Protein AF-A0A353HUP8-F1 (afdb_monomer_lite)

Radius of gyration: 11.69 Å; chains: 1; bounding box: 25×16×32 Å

Secondary structure (DSSP, 8-state):
-EEEE-TT-HHHHHHHHHHHHTT---PEEEE--TTTTGGGSHHHHTT-TT--

Foldseek 3Di:
DEDEDEPPDVVSVVVVVVCVVVVPDDYHYDYDDVVVLSLVDPVNCVVPVVSD

pLDDT: mean 95.09, std 2.4, range [86.75, 98.38]

Structure (mmCIF, N/CA/C/O backbone):
data_AF-A0A353HUP8-F1
#
_entry.id   AF-A0A353HUP8-F1
#
loop_
_atom_site.group_PDB
_atom_site.id
_atom_site.type_symbol
_atom_site.label_atom_id
_atom_site.label_alt_id
_atom_site.label_comp_id
_atom_site.label_asym_id
_atom_site.label_entity_id
_atom_site.label_seq_id
_atom_site.pdbx_PDB_ins_code
_atom_site.Cartn_x
_atom_site.Cartn_y
_atom_site.Cartn_z
_atom_site.occupancy
_atom_site.B_iso_or_equiv
_atom_site.auth_seq_id
_atom_site.auth_comp_id
_atom_site.auth_asym_id
_atom_site.auth_atom_id
_atom_site.pdbx_PDB_model_num
ATOM 1 N N . MET A 1 1 ? -14.295 -0.792 0.918 1.00 88.38 1 MET A N 1
ATOM 2 C CA . MET A 1 1 ? -13.066 -0.021 0.576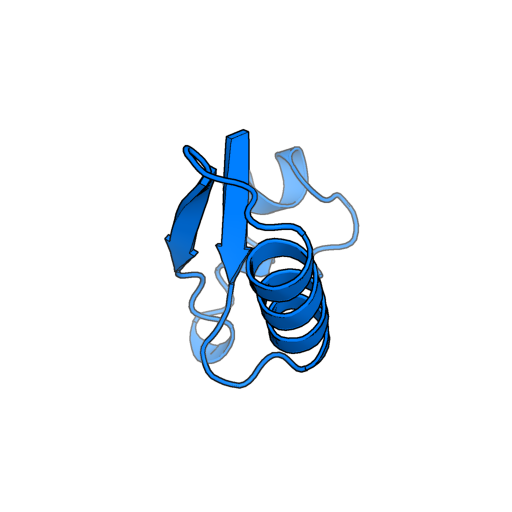 1.00 88.38 1 MET A CA 1
ATOM 3 C C . MET A 1 1 ? -11.902 -1.002 0.525 1.00 88.38 1 MET A C 1
ATOM 5 O O . MET A 1 1 ? -11.932 -1.936 1.314 1.00 88.38 1 MET A O 1
ATOM 9 N N . LYS A 1 2 ? -10.920 -0.830 -0.374 1.00 94.00 2 LYS A N 1
ATOM 10 C CA . LYS A 1 2 ? -9.766 -1.743 -0.497 1.00 94.00 2 LYS A CA 1
ATOM 11 C C . LYS A 1 2 ? -8.490 -1.113 0.067 1.00 94.00 2 LYS A C 1
ATOM 13 O O . LYS A 1 2 ? -8.193 0.033 -0.260 1.00 94.00 2 LYS A O 1
ATOM 18 N N . LEU A 1 3 ? -7.737 -1.871 0.859 1.00 95.25 3 LEU A N 1
ATOM 19 C CA . LEU A 1 3 ? -6.410 -1.529 1.364 1.00 95.25 3 LEU A CA 1
ATOM 20 C C . LEU A 1 3 ? -5.359 -2.392 0.657 1.00 95.25 3 LEU A C 1
ATOM 22 O O . LEU A 1 3 ? -5.304 -3.604 0.852 1.00 95.25 3 LEU A O 1
ATOM 26 N N . TYR A 1 4 ? -4.515 -1.757 -0.151 1.00 95.62 4 TYR A N 1
ATOM 27 C CA . TYR A 1 4 ? -3.406 -2.421 -0.831 1.00 95.62 4 TYR A CA 1
ATOM 28 C C . TYR A 1 4 ? -2.212 -2.508 0.119 1.00 95.62 4 TYR A C 1
ATOM 30 O O . TYR A 1 4 ? -1.775 -1.492 0.665 1.00 95.62 4 TYR A O 1
ATOM 38 N N . ILE A 1 5 ? -1.711 -3.717 0.357 1.00 96.25 5 ILE A N 1
ATOM 39 C CA . ILE A 1 5 ? -0.662 -3.986 1.341 1.00 96.25 5 ILE A CA 1
ATOM 40 C C . ILE A 1 5 ? 0.446 -4.847 0.745 1.00 96.25 5 ILE A C 1
ATOM 42 O O . ILE A 1 5 ? 0.239 -5.612 -0.190 1.00 96.25 5 ILE A O 1
ATOM 46 N N . SER A 1 6 ? 1.621 -4.775 1.356 1.00 95.25 6 SER A N 1
ATOM 47 C CA . SER A 1 6 ? 2.692 -5.744 1.148 1.00 95.25 6 SER A CA 1
ATOM 48 C C . SER A 1 6 ? 3.273 -6.133 2.501 1.00 95.25 6 SER A C 1
ATOM 50 O O . SER A 1 6 ? 3.329 -5.298 3.407 1.00 95.25 6 SER A O 1
ATOM 52 N N . SER A 1 7 ? 3.703 -7.386 2.650 1.00 89.56 7 SER A N 1
ATOM 53 C CA . SER A 1 7 ? 4.025 -8.009 3.944 1.00 89.56 7 SER A CA 1
ATOM 54 C C . SER A 1 7 ? 5.082 -7.249 4.754 1.00 89.56 7 SER A C 1
ATOM 56 O O . SER A 1 7 ? 5.055 -7.265 5.980 1.00 89.56 7 SER A O 1
ATOM 58 N N . HIS A 1 8 ? 5.994 -6.554 4.071 1.00 87.31 8 HIS A N 1
ATOM 59 C CA . HIS A 1 8 ? 7.114 -5.834 4.684 1.00 87.31 8 HIS A CA 1
ATOM 60 C C . HIS A 1 8 ? 6.996 -4.308 4.548 1.00 87.31 8 HIS A C 1
ATOM 62 O O . HIS A 1 8 ? 7.914 -3.582 4.925 1.00 87.31 8 HIS A O 1
ATOM 68 N N . ALA A 1 9 ? 5.884 -3.798 4.010 1.00 92.56 9 ALA A N 1
ATOM 69 C CA . ALA A 1 9 ? 5.718 -2.369 3.785 1.00 92.56 9 ALA A CA 1
ATOM 70 C C . ALA A 1 9 ? 5.339 -1.648 5.100 1.00 92.56 9 ALA A C 1
ATOM 72 O O . ALA A 1 9 ? 4.293 -1.938 5.694 1.00 92.56 9 ALA A O 1
ATOM 73 N N . PRO A 1 10 ? 6.143 -0.671 5.566 1.00 94.25 10 PRO A N 1
ATOM 74 C CA . PRO A 1 10 ? 5.934 -0.035 6.868 1.00 94.25 10 PRO A CA 1
ATOM 75 C C . PRO A 1 10 ? 4.685 0.855 6.900 1.00 94.25 10 PRO A C 1
ATOM 77 O O . PRO A 1 10 ? 4.020 0.952 7.932 1.00 94.25 10 PRO A O 1
ATOM 80 N N . ASN A 1 11 ? 4.334 1.486 5.776 1.00 94.31 11 ASN A N 1
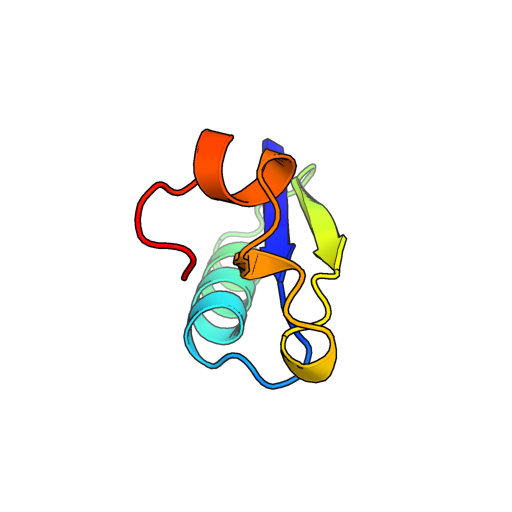ATOM 81 C CA . ASN A 1 11 ? 3.186 2.388 5.700 1.00 94.31 11 ASN A CA 1
ATOM 82 C C . ASN A 1 11 ? 1.849 1.634 5.829 1.00 94.31 11 ASN A C 1
ATOM 84 O O . ASN A 1 11 ? 1.090 1.975 6.740 1.00 94.31 11 ASN A O 1
ATOM 88 N N . PRO A 1 12 ? 1.575 0.572 5.039 1.00 94.12 12 PRO A N 1
ATOM 89 C CA . PRO A 1 12 ? 0.408 -0.283 5.251 1.00 94.12 12 PRO A CA 1
ATOM 90 C C . PRO A 1 12 ? 0.292 -0.823 6.677 1.00 94.12 12 PRO A C 1
ATOM 92 O O . PRO A 1 12 ? -0.798 -0.806 7.239 1.00 94.12 12 PRO A O 1
ATOM 95 N N . ARG A 1 13 ? 1.408 -1.210 7.313 1.00 95.12 13 ARG A N 1
ATOM 96 C CA . ARG A 1 13 ? 1.397 -1.667 8.713 1.00 95.12 13 ARG A CA 1
ATOM 97 C C . ARG A 1 13 ? 0.824 -0.609 9.660 1.00 95.12 13 ARG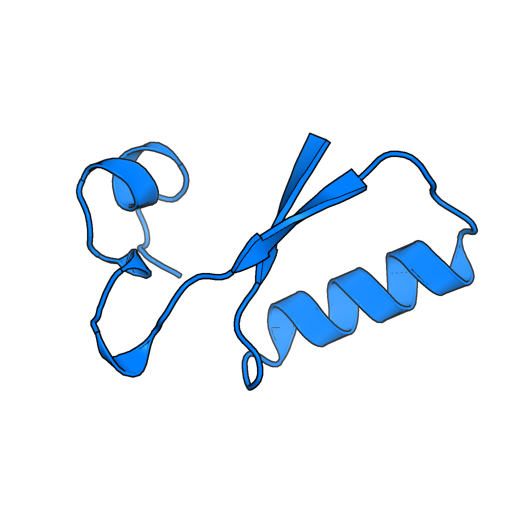 A C 1
ATOM 99 O O . ARG A 1 13 ? -0.007 -0.940 10.502 1.00 95.12 13 ARG A O 1
ATOM 106 N N . ARG A 1 14 ? 1.229 0.657 9.519 1.00 96.94 14 ARG A N 1
ATOM 107 C CA . ARG A 1 14 ? 0.703 1.764 10.342 1.00 96.94 14 ARG A CA 1
ATOM 108 C C . ARG A 1 14 ? -0.792 1.986 10.115 1.00 96.94 14 ARG A C 1
ATOM 110 O O . ARG A 1 14 ? -1.516 2.235 11.074 1.00 96.94 14 ARG A O 1
ATOM 117 N N . VAL A 1 15 ? -1.252 1.865 8.871 1.00 95.81 15 VAL A N 1
ATOM 118 C CA . VAL A 1 15 ? -2.679 1.974 8.531 1.00 95.81 15 VAL A CA 1
ATOM 119 C C . VAL A 1 15 ? -3.476 0.846 9.186 1.00 95.81 15 VAL A C 1
ATOM 121 O O . VAL A 1 15 ? -4.489 1.118 9.826 1.00 95.81 15 VAL A O 1
ATOM 124 N N . SER A 1 16 ? -2.990 -0.397 9.122 1.00 94.69 16 SER A N 1
ATOM 125 C CA . SER A 1 16 ? -3.635 -1.542 9.777 1.00 94.69 16 SER A CA 1
ATOM 126 C C . SER A 1 16 ? -3.723 -1.378 11.295 1.00 94.69 16 SER A C 1
ATOM 128 O O . SER A 1 16 ? -4.757 -1.696 11.877 1.00 94.69 16 SER A O 1
ATOM 130 N N . MET A 1 17 ? -2.680 -0.837 11.939 1.00 96.25 17 MET A N 1
ATOM 131 C CA . MET A 1 17 ? -2.712 -0.533 13.377 1.00 96.25 17 MET A CA 1
ATOM 132 C C . MET A 1 17 ? -3.813 0.482 13.711 1.00 96.25 17 MET A C 1
ATOM 134 O O . MET A 1 17 ? -4.561 0.274 14.659 1.00 96.25 17 MET A O 1
ATOM 138 N N . PHE A 1 18 ? -3.962 1.542 12.911 1.00 97.88 18 PH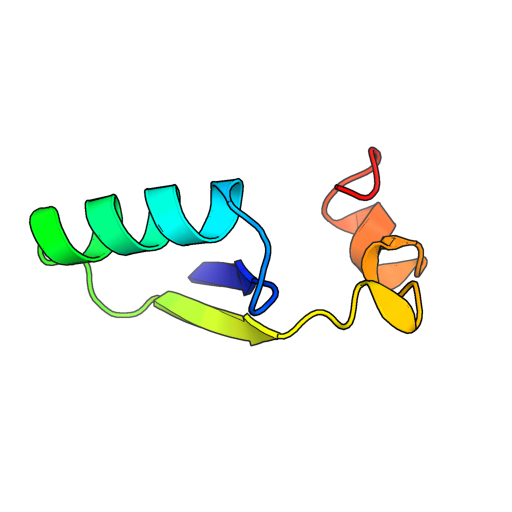E A N 1
ATOM 139 C CA . PHE A 1 18 ? -5.017 2.538 13.115 1.00 97.88 18 PHE A CA 1
ATOM 140 C C . PHE A 1 18 ? -6.425 1.972 12.879 1.00 97.88 18 PHE A C 1
ATOM 142 O O . PHE A 1 18 ? -7.335 2.260 13.651 1.00 97.88 18 PHE A O 1
ATOM 149 N N . ILE A 1 19 ? -6.612 1.155 11.837 1.00 96.69 19 ILE A N 1
ATOM 150 C CA . ILE A 1 19 ? -7.890 0.482 11.547 1.00 96.69 19 ILE A CA 1
ATOM 151 C C . ILE A 1 19 ? -8.318 -0.386 12.732 1.00 96.69 19 ILE A C 1
ATOM 153 O O . ILE A 1 19 ? -9.465 -0.290 13.171 1.00 96.69 19 ILE A O 1
ATOM 157 N N . ALA A 1 20 ? -7.388 -1.185 13.263 1.00 96.38 20 ALA A N 1
ATOM 158 C CA . ALA A 1 20 ? -7.630 -2.035 14.423 1.00 96.38 20 ALA A CA 1
ATOM 159 C C . ALA A 1 20 ? -7.974 -1.205 15.669 1.00 96.38 20 ALA A C 1
ATOM 161 O O . ALA A 1 20 ? -8.989 -1.464 16.308 1.00 96.38 20 ALA A O 1
ATOM 162 N N . GLU A 1 21 ? -7.188 -0.165 15.960 1.00 98.38 21 GLU A N 1
ATOM 163 C CA . GLU A 1 21 ? -7.406 0.737 17.100 1.00 98.38 21 GLU A CA 1
ATOM 164 C C . GLU A 1 21 ? -8.776 1.429 17.055 1.00 98.38 21 GLU A C 1
ATOM 166 O O . GLU A 1 21 ? -9.409 1.662 18.080 1.00 98.38 21 GLU A O 1
ATOM 171 N N . LYS A 1 22 ? -9.258 1.771 15.856 1.00 97.94 22 LYS A N 1
ATOM 172 C CA . LYS A 1 22 ? -10.555 2.433 15.666 1.00 97.94 22 LYS A CA 1
ATOM 173 C C . LYS A 1 22 ? -11.731 1.470 15.514 1.00 97.94 22 LYS A C 1
ATOM 175 O O . LYS A 1 22 ? -12.855 1.942 15.362 1.00 97.94 22 LYS A O 1
ATOM 180 N N . GLY A 1 23 ? -11.501 0.157 15.539 1.00 97.31 23 GLY A N 1
ATOM 181 C CA . GLY A 1 23 ? -12.555 -0.843 15.355 1.00 97.31 23 GLY A CA 1
ATOM 182 C C . GLY A 1 23 ? -13.238 -0.762 13.985 1.00 97.31 23 GLY A C 1
ATOM 183 O O . GLY A 1 23 ? -14.424 -1.064 13.867 1.00 97.31 23 GLY A O 1
ATOM 184 N N . ILE A 1 24 ? -12.521 -0.315 12.949 1.00 96.69 24 ILE A N 1
ATOM 185 C CA . ILE A 1 24 ? -13.089 -0.154 11.605 1.00 96.69 24 ILE A CA 1
ATOM 186 C C . ILE A 1 24 ? -13.171 -1.527 10.924 1.00 96.69 24 ILE A C 1
ATOM 188 O O . ILE A 1 24 ? -12.160 -2.211 10.770 1.00 96.69 24 ILE A O 1
ATOM 192 N N . ALA A 1 25 ? -14.369 -1.907 10.473 1.00 95.38 25 ALA A N 1
ATOM 193 C CA . ALA A 1 25 ? -14.641 -3.171 9.786 1.00 95.38 25 ALA A CA 1
ATOM 194 C C . ALA A 1 25 ? -15.023 -2.967 8.304 1.00 95.38 25 ALA A C 1
ATOM 196 O O . ALA A 1 25 ? -15.303 -1.851 7.867 1.00 95.38 25 ALA A O 1
ATOM 197 N N . GLY A 1 26 ? -15.045 -4.056 7.522 1.00 95.69 26 GLY A N 1
ATOM 198 C CA . GLY A 1 26 ? -15.479 -4.037 6.113 1.00 95.69 26 GLY A CA 1
ATOM 199 C C . GLY A 1 26 ? -14.452 -3.462 5.125 1.00 95.69 26 GLY A C 1
ATOM 200 O O . GLY A 1 26 ? -14.822 -2.916 4.081 1.00 95.69 26 GLY A O 1
ATOM 201 N N . ILE A 1 27 ? -13.161 -3.539 5.464 1.00 95.38 27 ILE A N 1
ATOM 202 C CA . ILE A 1 27 ? -12.059 -3.162 4.573 1.00 95.38 27 ILE A CA 1
ATOM 203 C C . ILE A 1 27 ? -11.437 -4.432 4.000 1.00 95.38 27 ILE A C 1
ATOM 205 O O . ILE A 1 27 ? -10.876 -5.237 4.741 1.00 95.38 27 ILE A O 1
ATOM 209 N N . ASP A 1 28 ? -11.494 -4.574 2.680 1.00 96.06 28 ASP A N 1
ATOM 210 C CA . ASP A 1 28 ? -10.840 -5.674 1.978 1.00 96.06 28 ASP A CA 1
ATOM 211 C C . ASP A 1 28 ? -9.345 -5.391 1.853 1.00 96.06 28 ASP A C 1
ATOM 213 O O . ASP A 1 28 ? -8.949 -4.274 1.508 1.00 96.06 28 ASP A O 1
ATOM 217 N N . THR A 1 29 ? -8.501 -6.396 2.069 1.00 95.31 29 THR A N 1
ATOM 218 C CA . THR A 1 29 ? -7.060 -6.287 1.831 1.00 95.31 29 THR A CA 1
ATOM 219 C C . THR A 1 29 ? -6.691 -6.878 0.475 1.00 95.31 29 THR A C 1
ATOM 221 O O . THR A 1 29 ? -7.193 -7.922 0.065 1.00 95.31 29 THR A O 1
ATOM 224 N N . VAL A 1 30 ? -5.800 -6.197 -0.242 1.00 96.06 30 VAL A N 1
ATOM 225 C CA . VAL A 1 30 ? -5.241 -6.668 -1.512 1.00 96.06 30 VAL A CA 1
ATOM 226 C C . VAL A 1 30 ? -3.732 -6.750 -1.357 1.00 96.06 30 VAL A C 1
ATOM 228 O O . VAL A 1 30 ? -3.081 -5.741 -1.091 1.00 96.06 30 VAL A O 1
ATOM 231 N N . MET A 1 31 ? -3.179 -7.949 -1.508 1.00 96.31 31 MET A N 1
ATOM 232 C CA . MET A 1 31 ? -1.734 -8.153 -1.487 1.00 96.31 31 MET A CA 1
ATOM 233 C C . MET A 1 31 ? -1.108 -7.655 -2.787 1.00 96.31 31 MET A C 1
ATOM 235 O O . MET A 1 31 ? -1.604 -7.968 -3.864 1.00 96.31 31 MET A O 1
ATOM 239 N N . ILE A 1 32 ? -0.015 -6.908 -2.659 1.00 95.69 32 ILE A N 1
ATOM 240 C CA . ILE A 1 32 ? 0.829 -6.440 -3.755 1.00 95.69 32 ILE A CA 1
ATOM 241 C C . ILE A 1 32 ? 2.243 -6.975 -3.538 1.00 95.69 32 ILE A C 1
ATOM 243 O O . ILE A 1 32 ? 2.891 -6.716 -2.511 1.00 95.69 32 ILE A O 1
ATOM 247 N N . ASP A 1 33 ? 2.735 -7.717 -4.521 1.00 95.38 33 ASP A N 1
ATOM 248 C CA . ASP A 1 33 ? 4.101 -8.216 -4.564 1.00 95.38 33 ASP A CA 1
ATOM 249 C C . ASP A 1 33 ? 5.041 -7.113 -5.076 1.00 95.38 33 ASP A C 1
ATOM 251 O O . ASP A 1 33 ? 5.180 -6.838 -6.273 1.00 95.38 33 ASP A O 1
ATOM 255 N N . LEU A 1 34 ? 5.707 -6.449 -4.129 1.00 94.00 34 LEU A N 1
ATOM 256 C CA . LEU A 1 34 ? 6.680 -5.406 -4.440 1.00 94.00 34 LEU A CA 1
ATOM 257 C C . LEU A 1 34 ? 7.937 -5.967 -5.115 1.00 94.00 34 LEU A C 1
ATOM 259 O O . LEU A 1 34 ? 8.547 -5.251 -5.908 1.00 94.00 34 LEU A O 1
ATOM 263 N N . MET A 1 35 ? 8.295 -7.227 -4.848 1.00 93.88 35 MET A N 1
ATOM 264 C CA . MET A 1 35 ? 9.477 -7.872 -5.428 1.00 93.88 35 MET A CA 1
ATOM 265 C C . MET A 1 35 ? 9.263 -8.199 -6.904 1.00 93.88 35 MET A C 1
ATOM 267 O O . MET A 1 35 ? 10.190 -8.071 -7.699 1.00 93.88 35 MET A O 1
ATOM 271 N N . LYS A 1 36 ? 8.031 -8.545 -7.286 1.00 96.19 36 LYS A N 1
ATOM 272 C CA . LYS A 1 36 ? 7.625 -8.696 -8.693 1.00 96.19 36 LYS A CA 1
ATOM 273 C C . LYS A 1 36 ? 7.303 -7.375 -9.391 1.00 96.19 36 LYS A C 1
ATOM 275 O O . LYS A 1 36 ? 7.037 -7.372 -10.587 1.00 96.19 36 LYS A O 1
ATOM 280 N N . GLY A 1 37 ? 7.333 -6.253 -8.672 1.00 95.25 37 GLY A N 1
ATOM 281 C CA . GLY A 1 37 ? 7.075 -4.937 -9.251 1.00 95.25 37 GLY A CA 1
ATOM 282 C C . GLY A 1 37 ? 5.599 -4.648 -9.538 1.00 95.25 37 GLY A C 1
ATOM 283 O O . GLY A 1 37 ? 5.313 -3.760 -10.335 1.00 95.25 37 GLY A O 1
ATOM 284 N N . GLU A 1 38 ? 4.653 -5.329 -8.885 1.00 96.81 38 GLU A N 1
ATOM 285 C CA . GLU A 1 38 ? 3.210 -5.165 -9.148 1.00 96.81 38 GLU A CA 1
ATOM 286 C C . GLU A 1 38 ? 2.703 -3.734 -8.892 1.00 96.81 38 GLU A C 1
ATOM 288 O O . GLU A 1 38 ? 1.786 -3.268 -9.565 1.00 96.81 38 GLU A O 1
ATOM 293 N N . HIS A 1 39 ? 3.357 -2.988 -7.996 1.00 95.69 39 HIS A N 1
ATOM 294 C CA . HIS A 1 39 ? 3.112 -1.558 -7.751 1.00 95.69 39 HIS A CA 1
ATOM 295 C C . HIS A 1 39 ? 3.428 -0.647 -8.954 1.00 95.69 39 HIS A C 1
ATOM 297 O O . HIS A 1 39 ? 3.105 0.538 -8.939 1.00 95.69 39 HIS A O 1
ATOM 303 N N . ARG A 1 40 ? 4.080 -1.181 -9.991 1.00 96.38 40 ARG A N 1
ATOM 304 C CA . ARG A 1 40 ? 4.388 -0.483 -11.248 1.00 96.38 40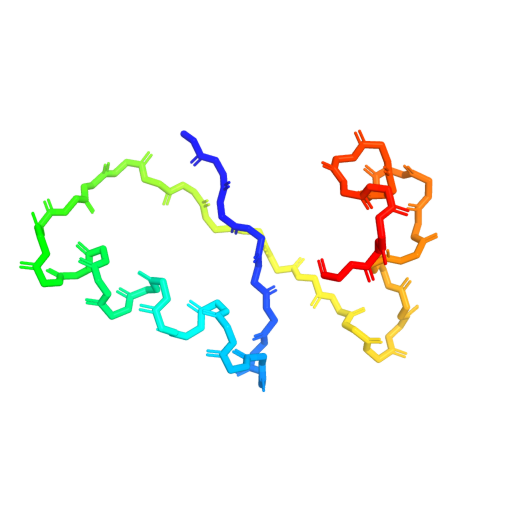 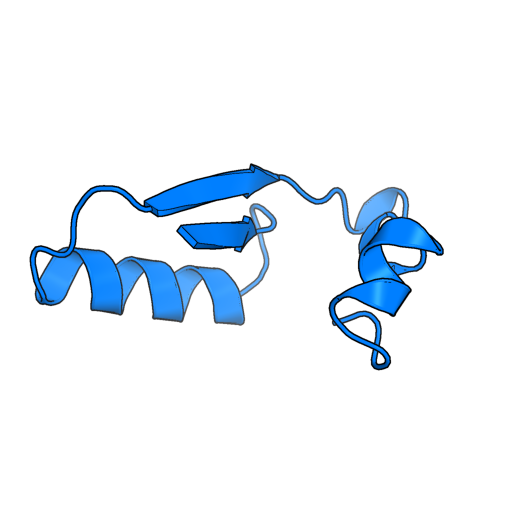ARG A CA 1
ATOM 305 C C . ARG A 1 40 ? 3.514 -0.948 -12.407 1.00 96.38 40 ARG A C 1
ATOM 307 O O . ARG A 1 40 ? 3.683 -0.449 -13.514 1.00 96.38 40 ARG A O 1
ATOM 314 N N . SER A 1 41 ? 2.619 -1.909 -12.174 1.00 97.00 41 SER A N 1
ATOM 315 C CA . SER A 1 41 ? 1.633 -2.306 -13.177 1.00 97.00 41 SER A CA 1
ATOM 316 C C . SER A 1 41 ? 0.742 -1.119 -13.534 1.00 97.00 41 SER A C 1
ATOM 318 O O . SER A 1 41 ? 0.458 -0.275 -12.681 1.00 97.00 41 SER A O 1
ATOM 320 N N . GLU A 1 42 ? 0.270 -1.067 -14.778 1.00 97.12 42 GLU A N 1
ATOM 321 C CA . GLU A 1 42 ? -0.673 -0.033 -15.224 1.00 97.12 42 GLU A CA 1
ATOM 322 C C . GLU A 1 42 ? -1.916 0.006 -14.327 1.00 97.12 42 GLU A C 1
ATOM 324 O O . GLU A 1 42 ? -2.354 1.078 -13.905 1.00 97.12 42 GLU A O 1
ATOM 329 N N . ASP A 1 43 ? -2.401 -1.169 -13.920 1.00 95.06 43 ASP A N 1
ATOM 330 C CA . ASP A 1 43 ? -3.512 -1.310 -12.986 1.00 95.06 43 ASP A CA 1
ATOM 331 C C . ASP A 1 43 ? -3.250 -0.610 -11.649 1.00 95.06 43 ASP A C 1
ATOM 333 O O . ASP A 1 43 ? -4.155 0.028 -11.100 1.00 95.06 43 ASP A O 1
ATOM 337 N N . TYR A 1 44 ? -2.054 -0.752 -11.072 1.00 96.31 44 TYR A N 1
ATOM 338 C CA . TYR A 1 44 ? -1.715 -0.106 -9.803 1.00 96.31 44 TYR A CA 1
ATOM 339 C C . TYR A 1 44 ? -1.430 1.386 -9.984 1.00 96.31 44 TYR A C 1
ATOM 341 O O . TYR A 1 44 ? -1.889 2.193 -9.175 1.00 96.31 44 TYR A O 1
ATOM 349 N N . LEU A 1 45 ? -0.752 1.774 -11.065 1.00 96.94 45 LEU A N 1
ATOM 350 C CA . LEU A 1 45 ? -0.474 3.175 -11.388 1.00 96.94 45 LEU A CA 1
ATOM 351 C C . LEU A 1 45 ? -1.755 3.981 -11.626 1.00 96.94 45 LEU A C 1
ATOM 353 O O . LEU A 1 45 ? -1.828 5.140 -11.220 1.00 96.94 45 LEU A O 1
ATOM 357 N N . GLY A 1 46 ? -2.804 3.358 -12.171 1.00 96.44 46 GLY A N 1
ATOM 358 C CA . GLY A 1 46 ? -4.135 3.963 -12.269 1.00 96.44 46 GLY A CA 1
ATOM 359 C C . GLY A 1 46 ? -4.780 4.274 -10.911 1.00 96.44 46 GLY A C 1
ATOM 360 O O . GLY A 1 46 ? -5.675 5.113 -10.833 1.00 96.44 46 GLY A O 1
ATOM 361 N N . LYS A 1 47 ? -4.326 3.630 -9.827 1.00 94.31 47 LYS A N 1
ATOM 362 C CA . LYS A 1 47 ? -4.791 3.870 -8.446 1.00 94.31 47 LYS A CA 1
ATOM 363 C C . LYS A 1 47 ? -3.870 4.830 -7.698 1.00 94.31 47 LYS A C 1
ATOM 365 O O . LYS A 1 47 ? -4.342 5.688 -6.958 1.00 94.31 47 LYS A O 1
ATOM 370 N N . ASN A 1 48 ? -2.562 4.670 -7.876 1.00 94.62 48 ASN A N 1
ATOM 371 C CA . ASN A 1 48 ? -1.528 5.514 -7.299 1.00 94.62 48 ASN A CA 1
ATOM 372 C C . ASN A 1 48 ? -0.486 5.852 -8.378 1.00 94.62 48 ASN A C 1
ATOM 374 O O . ASN A 1 48 ? 0.430 5.055 -8.592 1.00 94.62 48 ASN A O 1
ATOM 378 N N . PRO A 1 49 ? -0.555 7.044 -9.002 1.00 96.12 49 PRO A N 1
ATOM 379 C CA . PRO A 1 49 ? 0.379 7.450 -10.056 1.00 96.12 49 PRO A CA 1
ATOM 380 C C . PRO A 1 49 ? 1.851 7.464 -9.627 1.00 96.12 49 PRO A C 1
ATOM 382 O O . PRO A 1 49 ? 2.743 7.444 -10.468 1.00 96.12 49 PRO A O 1
ATOM 385 N N . LEU A 1 50 ? 2.125 7.499 -8.317 1.00 95.19 50 LEU A N 1
ATOM 386 C CA . LEU A 1 50 ? 3.484 7.445 -7.781 1.00 95.19 50 LEU A CA 1
ATOM 387 C C . LEU A 1 50 ? 4.032 6.015 -7.657 1.00 95.19 50 LEU A C 1
ATOM 389 O O . LEU A 1 50 ? 5.201 5.866 -7.304 1.00 95.19 50 LEU A O 1
ATOM 393 N N . GLY A 1 51 ? 3.207 4.985 -7.872 1.00 92.31 51 GLY A N 1
ATOM 394 C CA . GLY A 1 51 ? 3.600 3.578 -7.763 1.00 92.31 51 GLY A CA 1
ATOM 395 C C . GLY A 1 51 ? 4.162 3.215 -6.388 1.00 92.31 51 GLY A C 1
ATOM 396 O O . GLY A 1 51 ? 5.166 2.520 -6.303 1.00 92.31 51 GLY A O 1
ATOM 397 N N . ARG A 1 52 ? 3.582 3.746 -5.306 1.00 86.75 52 ARG A N 1
ATOM 398 C CA . ARG A 1 52 ? 4.028 3.473 -3.927 1.00 86.75 52 ARG A CA 1
ATOM 399 C C . ARG A 1 52 ? 3.069 2.583 -3.164 1.00 86.75 52 ARG A C 1
ATOM 401 O O . ARG A 1 52 ? 1.852 2.668 -3.452 1.00 86.75 52 ARG A O 1
#

Sequence (52 aa):
MKLYISSHAPNPRRVSMFIAEKGIAGIDTVMIDLMKGEHRSEDYLGKNPLGR